Protein AF-A0A5S3YM71-F1 (afdb_monomer_lite)

Structure (mmCIF, N/CA/C/O backbone):
data_AF-A0A5S3YM71-F1
#
_entry.id   AF-A0A5S3YM71-F1
#
loop_
_atom_site.group_PDB
_atom_site.id
_atom_site.type_symbol
_atom_site.label_atom_id
_atom_site.label_alt_id
_atom_site.label_comp_id
_atom_site.label_asym_id
_atom_site.label_entity_id
_atom_site.label_seq_id
_atom_site.pdbx_PDB_ins_code
_atom_site.Cartn_x
_atom_site.Cartn_y
_atom_site.Cartn_z
_atom_site.occupancy
_atom_site.B_iso_or_equiv
_atom_site.auth_seq_id
_atom_site.auth_comp_id
_atom_site.auth_asym_id
_atom_site.auth_atom_id
_atom_site.pdbx_PDB_model_num
ATOM 1 N N . MET A 1 1 ? 5.013 24.912 6.559 1.00 64.38 1 MET A N 1
ATOM 2 C CA . MET A 1 1 ? 4.486 23.557 6.849 1.00 64.38 1 MET A CA 1
ATOM 3 C C . MET A 1 1 ? 5.620 22.721 7.434 1.00 64.38 1 MET A C 1
ATOM 5 O O . MET A 1 1 ? 6.680 22.694 6.832 1.00 64.38 1 MET A O 1
ATOM 9 N N . ASN A 1 2 ? 5.455 22.113 8.615 1.00 87.69 2 ASN A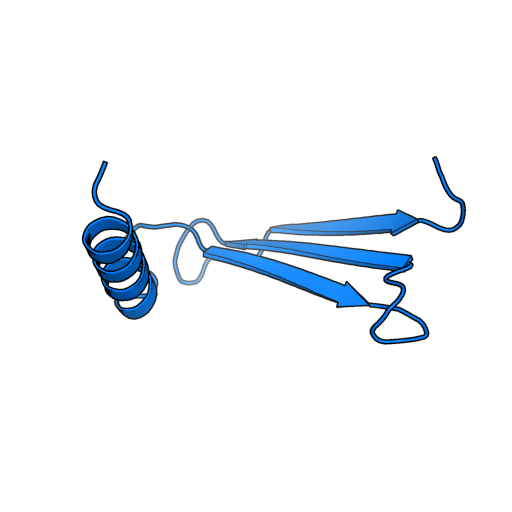 N 1
ATOM 10 C CA . ASN A 1 2 ? 6.513 21.303 9.241 1.00 87.69 2 ASN A CA 1
ATOM 11 C C . ASN A 1 2 ? 6.374 19.840 8.803 1.00 87.69 2 ASN A C 1
ATOM 13 O O . ASN A 1 2 ? 5.426 19.160 9.211 1.00 87.69 2 ASN A O 1
ATOM 17 N N . LEU A 1 3 ? 7.305 19.383 7.964 1.00 88.62 3 LEU A N 1
ATOM 18 C CA . LEU A 1 3 ? 7.260 18.060 7.342 1.00 88.62 3 LEU A CA 1
ATOM 19 C C . LEU A 1 3 ? 7.276 16.952 8.406 1.00 88.62 3 LEU A C 1
ATOM 21 O O . LEU A 1 3 ? 6.352 16.151 8.451 1.00 88.62 3 LEU A O 1
ATOM 25 N N . ASP A 1 4 ? 8.214 17.015 9.356 1.00 92.12 4 ASP A N 1
ATOM 26 C CA . ASP A 1 4 ? 8.399 16.012 10.418 1.00 92.12 4 ASP A CA 1
ATOM 27 C C . ASP A 1 4 ? 7.139 15.775 11.280 1.00 92.12 4 ASP A C 1
ATOM 29 O O . ASP A 1 4 ? 6.750 14.638 11.561 1.00 92.12 4 ASP A O 1
ATOM 33 N N . LYS A 1 5 ? 6.420 16.850 11.641 1.00 92.00 5 LYS A N 1
ATOM 34 C CA . LYS A 1 5 ? 5.136 16.745 12.363 1.00 92.00 5 LYS A CA 1
ATOM 35 C C . LYS A 1 5 ? 4.064 16.038 11.534 1.00 92.00 5 LYS A C 1
ATOM 37 O O . LYS A 1 5 ? 3.246 15.302 12.091 1.00 92.00 5 LYS A O 1
ATOM 42 N N . SE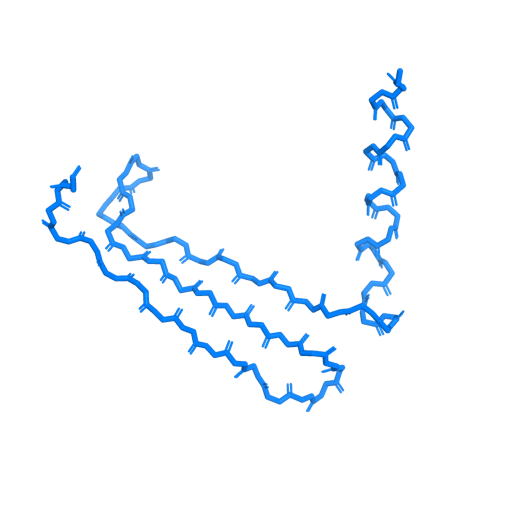R A 1 6 ? 4.048 16.284 10.228 1.00 89.12 6 SER A N 1
ATOM 43 C CA . SER A 1 6 ? 3.069 15.702 9.310 1.00 89.12 6 SER A CA 1
ATOM 44 C C . SER A 1 6 ? 3.328 14.205 9.143 1.00 89.12 6 SER A C 1
ATOM 46 O O . SER A 1 6 ? 2.408 13.410 9.337 1.00 89.12 6 SER A O 1
ATOM 48 N N . THR A 1 7 ? 4.587 13.805 8.931 1.00 88.56 7 THR A N 1
ATOM 49 C CA . THR A 1 7 ? 4.993 12.394 8.827 1.00 88.56 7 THR A CA 1
ATOM 50 C C . THR A 1 7 ? 4.670 11.620 10.103 1.00 88.56 7 THR A C 1
ATOM 52 O O . THR A 1 7 ? 4.069 10.548 10.042 1.00 88.56 7 THR A O 1
ATOM 55 N N . LYS A 1 8 ? 4.964 12.191 11.282 1.00 92.25 8 LYS A N 1
ATOM 56 C CA . LYS A 1 8 ? 4.627 11.578 12.581 1.00 92.25 8 LYS A CA 1
ATOM 57 C C . LYS A 1 8 ? 3.120 11.384 12.773 1.00 92.25 8 LYS A C 1
ATOM 59 O O . LYS A 1 8 ? 2.702 10.345 13.285 1.00 92.25 8 LYS A O 1
ATOM 64 N N . ARG A 1 9 ? 2.286 12.347 12.355 1.00 87.00 9 ARG A N 1
ATOM 65 C CA . ARG A 1 9 ? 0.816 12.206 12.409 1.00 87.00 9 ARG A CA 1
ATOM 66 C C . ARG A 1 9 ? 0.318 11.091 11.497 1.00 87.00 9 ARG A C 1
ATOM 68 O O . ARG A 1 9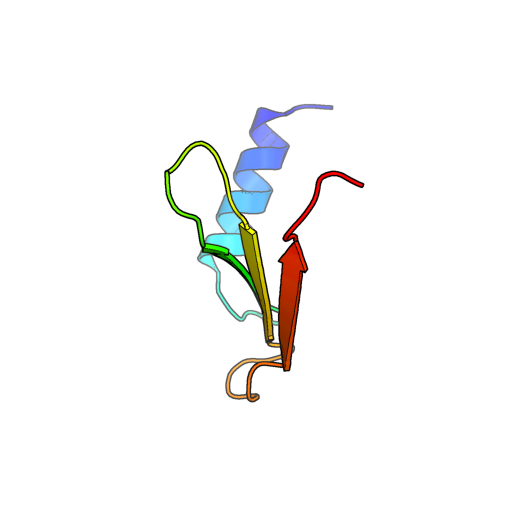 ? -0.525 10.315 11.938 1.00 87.00 9 ARG A O 1
ATOM 75 N N . ILE A 1 10 ? 0.834 11.005 10.271 1.00 84.50 10 ILE A N 1
ATOM 76 C CA . ILE A 1 10 ? 0.465 9.950 9.318 1.00 84.50 10 ILE A CA 1
ATOM 77 C C . ILE A 1 10 ? 0.858 8.584 9.884 1.00 84.50 10 ILE A C 1
ATOM 79 O O . ILE A 1 10 ? -0.002 7.721 10.018 1.00 84.50 10 ILE A O 1
ATOM 83 N N . ALA A 1 11 ? 2.104 8.418 10.337 1.00 85.06 11 ALA A N 1
ATOM 84 C CA . ALA A 1 11 ? 2.575 7.160 10.916 1.00 85.06 11 ALA A CA 1
ATOM 85 C C . ALA A 1 11 ? 1.746 6.721 12.137 1.00 85.06 11 ALA A C 1
ATOM 87 O O . ALA A 1 11 ? 1.423 5.542 12.274 1.00 85.06 11 ALA A O 1
ATOM 88 N N . LYS A 1 12 ? 1.352 7.662 13.009 1.00 86.00 12 LYS A N 1
ATOM 89 C CA . LYS A 1 12 ? 0.465 7.368 14.145 1.00 86.00 12 LYS A CA 1
ATOM 90 C C . LYS A 1 12 ? -0.910 6.882 13.681 1.00 86.00 12 LYS A C 1
ATOM 92 O O . LYS A 1 12 ? -1.422 5.925 14.243 1.00 86.00 12 LYS A O 1
ATOM 97 N N . LYS A 1 13 ? -1.494 7.515 12.658 1.00 78.81 13 LYS A N 1
ATOM 98 C CA . LYS A 1 13 ? -2.783 7.088 12.094 1.00 78.81 13 LYS A CA 1
ATOM 99 C C . LYS A 1 13 ? -2.698 5.717 11.420 1.00 78.81 13 LYS A C 1
ATOM 101 O O . LYS A 1 13 ? -3.596 4.914 11.613 1.00 78.81 13 LYS A O 1
ATOM 106 N N . VAL A 1 14 ? -1.612 5.426 10.703 1.00 77.00 14 VAL A N 1
ATOM 107 C CA . VAL A 1 14 ? -1.389 4.114 10.071 1.00 77.00 14 VAL A CA 1
ATOM 108 C C . VAL A 1 14 ? -1.273 3.005 11.123 1.00 77.00 14 VAL A C 1
ATOM 110 O O . VAL A 1 14 ? -1.909 1.965 10.991 1.00 77.00 14 VAL A O 1
ATOM 113 N N . LYS A 1 15 ? -0.524 3.236 12.213 1.00 79.19 15 LYS A N 1
ATOM 114 C CA . LYS A 1 15 ? -0.372 2.260 13.312 1.00 79.19 15 LYS A CA 1
ATOM 115 C C . LYS A 1 15 ? -1.676 1.925 14.034 1.00 79.19 15 LYS A C 1
ATOM 117 O O . LYS A 1 15 ? -1.766 0.876 14.661 1.00 79.19 15 LYS A O 1
ATOM 122 N N . ASN A 1 16 ? -2.662 2.808 13.960 1.00 74.88 16 ASN A N 1
ATOM 123 C CA . ASN A 1 16 ? -3.962 2.598 14.575 1.00 74.88 16 ASN A CA 1
ATOM 124 C C . ASN A 1 16 ? -4.842 1.590 13.803 1.00 74.88 16 ASN A C 1
ATOM 126 O O . ASN A 1 16 ? -5.880 1.197 14.328 1.00 74.88 16 ASN A O 1
ATOM 130 N N . GLY A 1 17 ? -4.436 1.139 12.609 1.00 69.25 17 GLY A N 1
ATOM 131 C CA . GLY A 1 17 ? -5.158 0.128 11.829 1.00 69.25 17 GLY A CA 1
ATOM 132 C C . GLY A 1 17 ? -6.539 0.595 11.354 1.00 69.25 17 GLY A C 1
ATOM 133 O O . GLY A 1 17 ? -6.762 1.786 11.129 1.00 69.25 17 GLY A O 1
ATOM 134 N N . PHE A 1 18 ? -7.480 -0.346 11.225 1.00 68.62 18 PHE A N 1
ATOM 135 C CA . PHE A 1 18 ? -8.882 -0.095 10.865 1.00 68.62 18 PHE A CA 1
ATOM 136 C C . PHE A 1 18 ? -9.669 0.584 12.008 1.00 68.62 18 PHE A C 1
ATOM 138 O O . PHE A 1 18 ? -10.574 0.014 12.608 1.00 68.62 18 PHE A O 1
ATOM 145 N N . GLN A 1 19 ? -9.329 1.830 12.331 1.00 69.62 19 GLN A N 1
ATOM 146 C CA . GLN A 1 19 ? -10.086 2.693 13.251 1.00 69.62 19 GLN A CA 1
ATOM 147 C C . GLN A 1 19 ? -10.983 3.667 12.470 1.00 69.62 19 GLN A C 1
ATOM 149 O O . GLN A 1 19 ? -10.897 4.882 12.643 1.00 69.62 19 GLN A O 1
ATOM 154 N N . GLY A 1 20 ? -11.799 3.132 11.556 1.00 69.50 20 GLY A N 1
ATOM 155 C CA . GLY A 1 20 ? -12.710 3.918 10.711 1.00 69.50 20 GLY A CA 1
ATOM 156 C C . GLY A 1 20 ? -12.054 4.600 9.505 1.00 69.50 20 GLY A C 1
ATOM 157 O O . GLY A 1 20 ? -12.678 5.447 8.874 1.00 69.50 20 GLY A O 1
ATOM 158 N N . TYR A 1 21 ? -10.805 4.249 9.181 1.00 76.75 21 TYR A N 1
ATOM 159 C CA . TYR A 1 21 ? -10.160 4.655 7.933 1.00 76.75 21 TYR A CA 1
ATOM 160 C C . TYR A 1 21 ? -10.099 3.464 6.978 1.00 76.75 21 TYR A C 1
ATOM 162 O O . TYR A 1 21 ? -9.716 2.376 7.418 1.00 76.75 21 TYR A O 1
ATOM 170 N N . PRO A 1 22 ? -10.427 3.663 5.693 1.00 84.69 22 PRO A N 1
ATOM 171 C CA . PRO A 1 22 ? -10.282 2.614 4.705 1.00 84.69 22 PRO A CA 1
ATOM 172 C C . PRO A 1 22 ? -8.799 2.321 4.453 1.00 84.69 22 PRO A C 1
ATOM 174 O O . PRO A 1 22 ? -7.947 3.213 4.539 1.00 84.69 22 PRO A O 1
ATOM 177 N N . GLN A 1 23 ? -8.491 1.074 4.115 1.00 86.38 23 GLN A N 1
ATOM 178 C CA . GLN A 1 23 ? -7.146 0.654 3.740 1.00 86.38 23 GLN A CA 1
ATOM 179 C C . GLN A 1 23 ? -7.024 0.603 2.221 1.00 86.38 23 GLN A C 1
ATOM 181 O O . GLN A 1 23 ? -7.882 0.045 1.542 1.00 86.38 23 GLN A O 1
ATOM 186 N N . ILE A 1 24 ? -5.924 1.147 1.705 1.00 90.00 24 ILE A N 1
ATOM 187 C CA . ILE A 1 24 ? -5.496 0.932 0.327 1.00 90.00 24 ILE A CA 1
ATOM 188 C C . ILE A 1 24 ? -4.160 0.191 0.324 1.00 90.00 24 ILE A C 1
ATOM 190 O O . ILE A 1 24 ? -3.261 0.502 1.111 1.00 90.00 24 ILE A O 1
ATOM 194 N N . SER A 1 25 ? -4.031 -0.802 -0.544 1.00 90.44 25 SER A N 1
ATOM 195 C CA . SER A 1 25 ? -2.813 -1.581 -0.740 1.00 90.44 25 SER A CA 1
ATOM 196 C C . SER A 1 25 ? -2.460 -1.596 -2.223 1.00 90.44 25 SER A C 1
ATOM 198 O O . SER A 1 25 ? -3.319 -1.787 -3.078 1.00 90.44 25 SER A O 1
ATOM 200 N N . LEU A 1 26 ? -1.191 -1.324 -2.518 1.00 93.62 26 LEU A N 1
ATOM 201 C CA . LEU A 1 26 ? -0.643 -1.256 -3.870 1.00 93.62 26 LEU A CA 1
ATOM 202 C C . LEU A 1 26 ? 0.435 -2.328 -3.980 1.00 93.62 26 LEU A C 1
ATOM 204 O O . LEU A 1 26 ? 1.444 -2.257 -3.277 1.00 93.62 26 LEU A O 1
ATOM 208 N N . ALA A 1 27 ? 0.218 -3.306 -4.850 1.00 92.56 27 ALA A N 1
ATOM 209 C CA . ALA A 1 27 ? 1.188 -4.346 -5.148 1.00 92.56 27 ALA A CA 1
ATOM 210 C C . ALA A 1 27 ? 1.701 -4.171 -6.578 1.00 92.56 27 ALA A C 1
ATOM 212 O O . ALA A 1 27 ? 0.937 -4.251 -7.543 1.00 92.56 27 ALA A O 1
ATOM 213 N N . TYR A 1 28 ? 3.003 -3.917 -6.694 1.00 92.19 28 TYR A N 1
ATOM 214 C CA . TYR A 1 28 ? 3.702 -3.786 -7.967 1.00 92.19 28 TYR A CA 1
ATOM 215 C C . TYR A 1 28 ? 4.326 -5.130 -8.334 1.00 92.19 28 TYR A C 1
ATOM 217 O O . TYR A 1 28 ? 5.040 -5.731 -7.532 1.00 92.19 28 TYR A O 1
ATOM 225 N N . TYR A 1 29 ? 4.061 -5.583 -9.551 1.00 90.25 29 TYR A N 1
ATOM 226 C CA . TYR A 1 29 ? 4.633 -6.784 -10.138 1.00 90.25 29 TYR A CA 1
ATOM 227 C C . TYR A 1 29 ? 5.358 -6.402 -11.420 1.00 90.25 29 TYR A C 1
ATOM 229 O O . TYR A 1 29 ? 4.935 -5.503 -12.149 1.00 90.25 29 TYR A O 1
ATOM 237 N N . GLY A 1 30 ? 6.464 -7.083 -11.674 1.00 89.00 30 GLY A N 1
ATOM 238 C CA . GLY A 1 30 ? 7.389 -6.732 -12.732 1.00 89.00 30 GLY A CA 1
ATOM 239 C C . GLY A 1 30 ? 8.420 -7.822 -12.948 1.00 89.00 30 GLY A C 1
ATOM 240 O O . GLY A 1 30 ? 8.577 -8.713 -12.111 1.00 89.00 30 GLY A O 1
ATOM 241 N N . GLN A 1 31 ? 9.127 -7.748 -14.073 1.00 84.44 31 GLN A N 1
ATOM 242 C CA . GLN A 1 31 ? 10.259 -8.642 -14.333 1.00 84.44 31 GLN A CA 1
ATOM 243 C C . GLN A 1 31 ? 11.459 -8.313 -13.436 1.00 84.44 31 GLN A C 1
ATOM 245 O O . GLN A 1 31 ? 12.246 -9.196 -13.106 1.00 84.44 31 GLN A O 1
ATOM 250 N N . SER A 1 32 ? 11.591 -7.050 -13.028 1.00 86.44 32 SER A N 1
ATOM 251 C CA . SER A 1 32 ? 12.635 -6.569 -12.128 1.00 86.44 32 SER A CA 1
ATOM 252 C C . SER A 1 32 ? 12.064 -5.548 -11.143 1.00 86.44 32 SER A C 1
ATOM 254 O O . SER A 1 32 ? 10.944 -5.063 -11.296 1.00 86.44 32 SER A O 1
ATOM 256 N N . THR A 1 33 ? 12.850 -5.187 -10.130 1.00 84.56 33 THR A N 1
ATOM 257 C CA . THR A 1 33 ? 12.519 -4.111 -9.180 1.00 84.56 33 THR A CA 1
ATOM 258 C C . THR A 1 33 ? 12.500 -2.720 -9.812 1.00 84.56 33 THR A C 1
ATOM 260 O O . THR A 1 33 ? 12.000 -1.785 -9.197 1.00 84.56 33 THR A O 1
ATOM 263 N N . GLU A 1 34 ? 13.055 -2.577 -11.015 1.00 85.06 34 GLU A N 1
ATOM 264 C CA . GLU A 1 34 ? 13.149 -1.305 -11.736 1.00 85.06 34 GL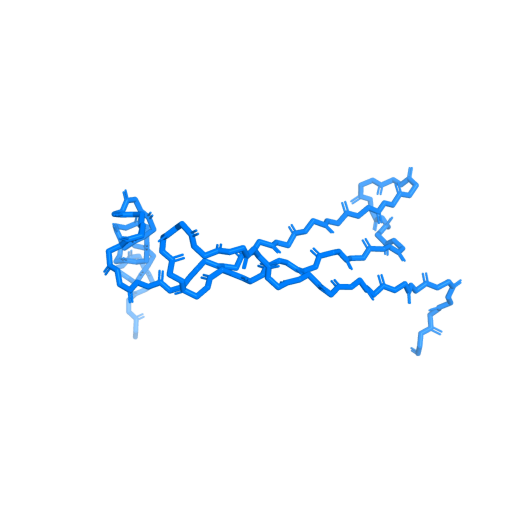U A CA 1
ATOM 265 C C . GLU A 1 34 ? 11.967 -1.085 -12.690 1.00 85.06 34 GLU A C 1
ATOM 267 O O . GLU A 1 34 ? 11.696 0.053 -13.064 1.00 85.06 34 GLU A O 1
ATOM 272 N N . LEU A 1 35 ? 11.242 -2.150 -13.058 1.00 83.94 35 LEU A N 1
ATOM 273 C CA . LEU A 1 35 ? 10.148 -2.092 -14.027 1.00 83.94 35 LEU A CA 1
ATOM 274 C C . LEU A 1 35 ? 8.936 -2.900 -13.555 1.00 83.94 35 LEU A C 1
ATOM 276 O O . LEU A 1 35 ? 8.933 -4.131 -13.626 1.00 83.94 35 LEU A O 1
ATOM 280 N N . ALA A 1 36 ? 7.879 -2.198 -13.141 1.00 86.31 36 ALA A N 1
ATOM 281 C CA . ALA A 1 36 ? 6.576 -2.793 -12.864 1.00 86.31 36 ALA A CA 1
ATOM 282 C C . ALA A 1 36 ? 5.702 -2.785 -14.130 1.00 86.31 36 ALA A C 1
ATOM 284 O O . ALA A 1 36 ? 5.427 -1.724 -14.678 1.00 86.31 36 ALA A O 1
ATOM 285 N N . ASN A 1 37 ? 5.237 -3.956 -14.568 1.00 90.81 37 ASN A N 1
ATOM 286 C CA . ASN A 1 37 ? 4.309 -4.112 -15.699 1.00 90.81 37 ASN A CA 1
ATOM 287 C C . ASN A 1 37 ? 2.862 -4.375 -15.253 1.00 90.81 37 ASN A C 1
ATOM 289 O O . ASN A 1 37 ? 1.930 -4.332 -16.054 1.00 90.81 37 ASN A O 1
ATOM 293 N N . LYS A 1 38 ? 2.656 -4.655 -13.966 1.00 91.50 38 LYS A N 1
ATOM 294 C CA . LYS A 1 38 ? 1.340 -4.905 -13.390 1.00 91.50 38 LYS A CA 1
ATOM 295 C C . LYS A 1 38 ? 1.232 -4.246 -12.027 1.00 91.50 38 LYS A C 1
ATOM 297 O O . LYS A 1 38 ? 2.092 -4.422 -11.168 1.00 91.50 38 LYS A O 1
ATOM 302 N N . VAL A 1 39 ? 0.126 -3.548 -11.806 1.00 93.62 39 VAL A N 1
ATOM 303 C CA . VAL A 1 39 ? -0.221 -2.967 -10.509 1.00 93.62 39 VAL A CA 1
ATOM 304 C C . VAL A 1 39 ? -1.565 -3.516 -10.072 1.00 93.62 39 VAL A C 1
ATOM 306 O O . VAL A 1 39 ? -2.549 -3.434 -10.805 1.00 93.62 39 VAL A O 1
ATOM 309 N N . VAL A 1 40 ? -1.611 -4.083 -8.873 1.00 94.56 40 VAL A N 1
ATOM 310 C CA . VAL A 1 40 ? -2.856 -4.493 -8.224 1.00 94.56 40 VAL A CA 1
ATOM 311 C C . VAL A 1 40 ? -3.144 -3.508 -7.104 1.00 94.56 40 VAL A C 1
ATOM 313 O O . VAL A 1 40 ? -2.321 -3.316 -6.208 1.00 94.56 40 VAL A O 1
ATOM 316 N N . VAL A 1 41 ? -4.305 -2.868 -7.182 1.00 95.00 41 VAL A N 1
ATOM 317 C CA . VAL A 1 41 ? -4.820 -1.958 -6.164 1.00 95.00 41 VAL A CA 1
ATOM 318 C C . VAL A 1 41 ? -5.928 -2.676 -5.418 1.00 95.00 41 VAL A C 1
ATOM 320 O O . VAL A 1 41 ? -6.904 -3.109 -6.025 1.00 95.00 41 VAL A O 1
ATOM 323 N N . GLU A 1 42 ? -5.784 -2.788 -4.106 1.00 94.25 42 GLU A N 1
ATOM 324 C CA . GLU A 1 42 ? -6.806 -3.332 -3.220 1.00 94.25 42 GLU A CA 1
ATOM 325 C C . GLU A 1 42 ? -7.303 -2.232 -2.293 1.00 94.25 42 GLU A C 1
ATOM 327 O O . GLU A 1 42 ? -6.515 -1.544 -1.643 1.00 94.25 42 GLU A O 1
ATOM 332 N N . PHE A 1 43 ? -8.618 -2.067 -2.232 1.00 91.81 43 PHE A N 1
ATOM 333 C CA . PHE A 1 43 ? -9.282 -1.110 -1.366 1.00 91.81 43 PHE A CA 1
ATOM 334 C C . PHE A 1 43 ? -10.245 -1.833 -0.433 1.00 91.81 43 PHE A C 1
ATOM 336 O O . PHE A 1 43 ? -11.134 -2.557 -0.871 1.00 91.81 43 PHE A O 1
ATOM 343 N N . ILE A 1 44 ? -10.094 -1.615 0.866 1.00 91.25 44 ILE A N 1
ATOM 344 C CA . ILE A 1 44 ? -10.965 -2.181 1.888 1.00 91.25 44 ILE A CA 1
ATOM 345 C C . ILE A 1 44 ? -11.584 -1.010 2.647 1.00 91.25 44 ILE A C 1
ATOM 347 O O . ILE A 1 44 ? -10.890 -0.281 3.357 1.00 91.25 44 ILE A O 1
ATOM 351 N N . SER A 1 45 ? -12.896 -0.828 2.486 1.00 86.00 45 SER A N 1
ATOM 352 C CA . SER A 1 45 ? -13.612 0.307 3.077 1.00 86.00 45 SER A CA 1
ATOM 353 C C . SER A 1 45 ? -13.676 0.226 4.605 1.00 86.00 45 SER A C 1
ATOM 355 O O . SER A 1 45 ? -13.449 1.218 5.292 1.00 86.00 45 SER A O 1
ATOM 357 N N . GLU A 1 46 ? -13.968 -0.961 5.141 1.00 85.50 46 GLU A N 1
ATOM 358 C CA . GLU A 1 46 ? -14.156 -1.211 6.573 1.00 85.50 46 GLU A CA 1
ATOM 359 C C . GLU A 1 46 ? -13.597 -2.585 6.964 1.00 85.50 46 GLU A C 1
ATOM 361 O O . GLU A 1 46 ? -13.456 -3.477 6.124 1.00 85.50 46 GLU A O 1
ATOM 366 N N . ALA A 1 47 ? -13.279 -2.766 8.248 1.00 82.38 47 ALA A N 1
ATOM 367 C CA . ALA A 1 47 ? -12.728 -4.024 8.742 1.00 82.38 47 ALA A CA 1
ATOM 368 C C . ALA A 1 47 ? -13.708 -5.179 8.513 1.00 82.38 47 ALA A C 1
ATOM 370 O O . ALA A 1 47 ? -14.869 -5.105 8.907 1.00 82.38 47 ALA A O 1
ATOM 371 N N . GLY A 1 48 ? -13.219 -6.266 7.918 1.00 82.94 48 GLY A N 1
ATOM 372 C CA . GLY A 1 48 ? -14.022 -7.462 7.652 1.00 82.94 48 GLY A CA 1
ATOM 373 C C . GLY A 1 48 ? -14.860 -7.400 6.372 1.00 82.94 48 GLY A C 1
ATOM 374 O O . GLY A 1 48 ? -15.467 -8.407 6.014 1.00 82.94 48 GLY A O 1
ATOM 375 N N . VAL A 1 49 ? -14.863 -6.272 5.654 1.00 88.06 49 VAL A N 1
ATOM 376 C CA . VAL A 1 49 ? -15.442 -6.185 4.306 1.00 88.06 49 VAL A CA 1
ATOM 377 C C . VAL A 1 49 ? -14.449 -6.773 3.296 1.00 88.06 49 VAL A C 1
ATOM 379 O O . VAL A 1 49 ? -13.242 -6.545 3.430 1.00 88.06 49 VAL A O 1
ATOM 382 N N . PRO A 1 50 ? -14.911 -7.529 2.282 1.00 89.75 50 PRO A N 1
ATOM 383 C CA . PRO A 1 50 ? -14.032 -8.025 1.233 1.00 89.75 50 PRO A CA 1
ATOM 384 C C . PRO A 1 50 ? -13.340 -6.874 0.478 1.00 89.75 50 PRO A C 1
ATOM 386 O O . PRO A 1 50 ? -13.969 -5.840 0.226 1.00 89.75 50 PRO A O 1
ATOM 389 N N . PRO A 1 51 ? -12.062 -7.041 0.095 1.00 91.44 51 PRO A N 1
ATOM 390 C CA . PRO A 1 51 ? -11.344 -6.047 -0.689 1.00 91.44 51 PRO A CA 1
ATOM 391 C C . PRO A 1 51 ? -11.977 -5.866 -2.071 1.00 91.44 51 PRO A C 1
ATOM 393 O O . PRO A 1 51 ? -12.337 -6.828 -2.748 1.00 91.44 51 PRO A O 1
ATOM 396 N N . GLN A 1 52 ? -12.070 -4.613 -2.504 1.00 94.38 52 GLN A N 1
ATOM 397 C CA . GLN A 1 52 ? -12.283 -4.255 -3.898 1.00 94.38 52 GLN A CA 1
ATOM 398 C C . GLN A 1 52 ? -10.926 -4.240 -4.593 1.00 94.38 52 GLN A C 1
ATOM 400 O O . GLN A 1 52 ? -10.061 -3.435 -4.249 1.00 94.38 52 GLN A O 1
ATOM 405 N N . THR A 1 53 ? -10.742 -5.127 -5.565 1.00 95.25 53 THR A N 1
ATOM 406 C CA . THR A 1 53 ? -9.470 -5.281 -6.273 1.00 95.25 53 THR A CA 1
ATOM 407 C C . THR A 1 53 ? -9.588 -4.758 -7.697 1.00 95.25 53 THR A C 1
ATOM 409 O O . THR A 1 53 ? -10.494 -5.142 -8.436 1.00 95.25 53 THR A O 1
ATOM 412 N N . GLN A 1 54 ? -8.636 -3.928 -8.112 1.00 95.69 54 GLN A N 1
ATOM 413 C CA . GLN A 1 54 ? -8.477 -3.492 -9.493 1.00 95.69 54 GLN A CA 1
ATOM 414 C C . GLN A 1 54 ? -7.060 -3.790 -9.972 1.00 95.69 54 GLN A C 1
ATOM 416 O O . GLN A 1 54 ? -6.080 -3.502 -9.290 1.00 95.69 54 GLN A O 1
ATOM 421 N N . THR A 1 55 ? -6.952 -4.394 -11.154 1.00 95.00 55 THR A N 1
ATOM 422 C CA . THR A 1 55 ? -5.666 -4.722 -11.775 1.00 95.00 55 THR A CA 1
ATOM 423 C C . THR A 1 55 ? -5.443 -3.830 -12.983 1.00 95.00 55 THR A C 1
ATOM 425 O O . THR A 1 55 ? -6.303 -3.740 -13.856 1.00 95.00 55 THR A O 1
ATOM 428 N N . PHE A 1 56 ? -4.265 -3.224 -13.040 1.00 90.94 56 PHE A N 1
ATOM 429 C CA . PHE A 1 56 ? -3.769 -2.464 -14.174 1.00 90.94 56 PHE A CA 1
ATOM 430 C C . PHE A 1 56 ? -2.587 -3.218 -14.778 1.00 90.94 56 PHE A C 1
ATOM 432 O O . PHE A 1 56 ? -1.698 -3.669 -14.051 1.00 90.94 56 PHE A O 1
ATOM 439 N N . LEU A 1 57 ? -2.603 -3.373 -16.097 1.00 91.19 57 LEU A N 1
ATOM 440 C CA . LEU A 1 57 ? -1.525 -3.968 -16.878 1.00 91.19 57 LEU A CA 1
ATOM 441 C C . LEU A 1 57 ? -0.966 -2.889 -17.798 1.00 91.19 57 LEU A C 1
ATOM 443 O O . LEU A 1 57 ? -1.734 -2.118 -18.372 1.00 91.19 57 LEU A O 1
ATOM 447 N N . SER A 1 58 ? 0.353 -2.845 -17.917 1.00 82.81 58 SER A N 1
ATOM 448 C CA . SER A 1 58 ? 1.062 -1.967 -18.838 1.00 82.81 58 SER A CA 1
ATOM 449 C C . SER A 1 58 ? 2.075 -2.807 -19.596 1.00 82.81 58 SER A C 1
ATOM 451 O O . SER A 1 58 ? 3.126 -3.157 -19.061 1.00 82.81 58 SER A O 1
ATOM 453 N N . ASP A 1 59 ? 1.729 -3.152 -20.833 1.00 78.06 59 ASP A N 1
ATOM 454 C CA . ASP A 1 59 ? 2.606 -3.913 -21.727 1.00 78.06 59 ASP A CA 1
ATOM 455 C C . ASP A 1 59 ? 3.432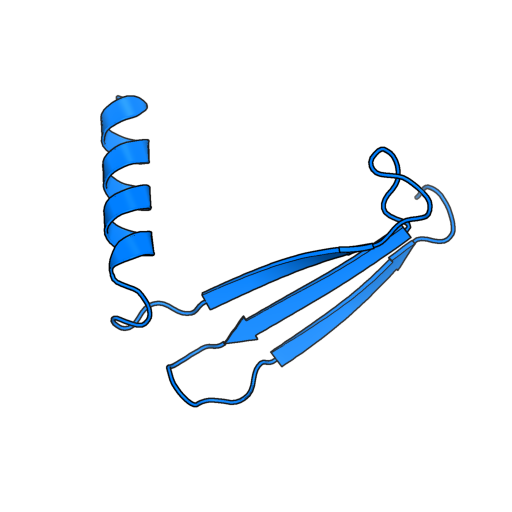 -2.997 -22.646 1.00 78.06 59 ASP A C 1
ATOM 457 O O . ASP A 1 59 ? 4.402 -3.447 -23.253 1.00 78.06 59 ASP A O 1
ATOM 461 N N . MET A 1 60 ? 3.072 -1.711 -22.741 1.00 66.25 60 MET A N 1
ATOM 462 C CA . MET A 1 60 ? 3.791 -0.691 -23.510 1.00 66.25 60 MET A CA 1
ATOM 463 C C . MET A 1 60 ? 3.877 0.619 -22.719 1.00 66.25 60 MET A C 1
ATOM 465 O O . MET A 1 60 ? 3.035 0.868 -21.852 1.00 66.25 60 MET A O 1
ATOM 469 N N . ASP A 1 61 ? 4.878 1.444 -23.030 1.00 62.12 61 ASP A N 1
ATOM 470 C CA . ASP A 1 61 ? 4.926 2.835 -22.571 1.00 62.12 61 ASP A CA 1
ATOM 471 C C . ASP A 1 61 ? 3.784 3.626 -23.235 1.00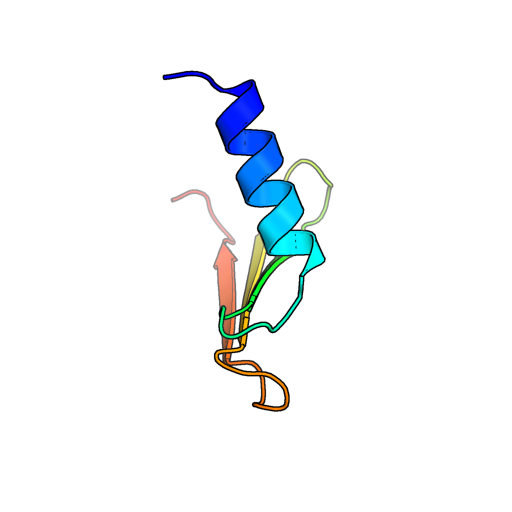 62.12 61 ASP A C 1
ATOM 473 O O . ASP A 1 61 ? 3.542 3.481 -24.437 1.00 62.12 61 ASP A O 1
ATOM 477 N N . ALA A 1 62 ? 3.060 4.411 -22.433 1.00 53.59 62 ALA A N 1
ATOM 478 C CA . ALA A 1 62 ? 1.946 5.262 -22.862 1.00 53.59 62 ALA A CA 1
ATOM 479 C C . ALA A 1 62 ? 2.411 6.663 -23.282 1.00 53.59 62 ALA A C 1
ATOM 481 O O . ALA A 1 62 ? 3.322 7.208 -22.616 1.00 53.59 62 ALA A O 1
#

Sequence (62 aa):
MNLDKSTKRIAKKVKNGFQGYPQISLAYYGQSTELANKVVVEFISEAGVPPQTQTFLSDMDA

Organism: NCBI:txid151081

pLDDT: mean 85.08, std 9.17, range [53.59, 95.69]

Radius of gyration: 15.59 Å; chains: 1; bounding box: 29×32×38 Å

Secondary structure (DSSP, 8-state):
--HHHHHHHHHHHHHT-SSS--EEEEEEEEEETTEEEEEEEEEESSTTSPPEEEEEE-SS--

Foldseek 3Di:
DDPVVVVVVVVVVVVVPQPQQKDKDWDFDDPDPVDGQKIWIWIGRGPPGHTDIDMDGHPDDD